Protein AF-H3DQZ7-F1 (afdb_monomer_lite)

Secondary structure (DSSP, 8-state):
--TT----SHHHHHHHHHHHHTTSSHHHHHHHHHHTT-SS----TTSTHHHHHHHHHHHHHHHHHHHHHHHHHHHHHHHHHHHHHHHHHHHHHHHHHHHHHHHHHHHHHTS------

Foldseek 3Di:
DDPDPDPPDPVSVVVLVVCCLVVHCVVVSLVVVLVVVPDDDDDDPDPCVVSVVVSVVCSVVSNVVVVVVVVVVVVVVVVVVVVVVVVVVVVVVVVVVVVVVVVVVVVVVVPCPDDDD

Sequence (117 aa):
LGPGDHFDNVGSGYLALLQVATFKGWMDIMYAAIDSRRVEDQPIYEDNLYMYIYFVIFIIFGSFFTLNLFIGIYLTKSGYLHDRRAEKILQRHEETGVKEATKTNSQASEQDPGIGF

Radius of gyration: 33.43 Å; chains: 1; bounding box: 73×20×103 Å

Organism: Tetraodon nigroviridis (NCBI:txid99883)

InterPro domains:
  IPR005821 Ion transport domain [PF00520] (5-75)
  IPR043203 Voltage-gated cation channel calcium and sodium [PTHR10037] (6-99)

Structure (mmCIF, N/CA/C/O backbone):
data_AF-H3DQZ7-F1
#
_entry.id   AF-H3DQZ7-F1
#
loop_
_atom_site.group_PDB
_atom_site.id
_atom_site.type_symbol
_atom_site.label_atom_id
_atom_site.label_alt_id
_atom_site.label_comp_id
_atom_site.label_asym_id
_atom_site.label_entity_id
_atom_site.label_seq_id
_atom_site.pdbx_PDB_ins_code
_atom_site.Cartn_x
_atom_site.Cartn_y
_atom_site.Cartn_z
_atom_site.occupancy
_atom_site.B_iso_or_equiv
_atom_site.auth_seq_id
_atom_site.auth_comp_id
_atom_site.auth_asym_id
_atom_site.auth_atom_id
_atom_site.pdbx_PDB_model_num
ATOM 1 N N . LEU A 1 1 ? 26.329 11.251 -2.945 1.00 48.41 1 LEU A N 1
ATOM 2 C CA . LEU A 1 1 ? 25.631 9.958 -2.772 1.00 48.41 1 LEU A CA 1
ATOM 3 C C . LEU 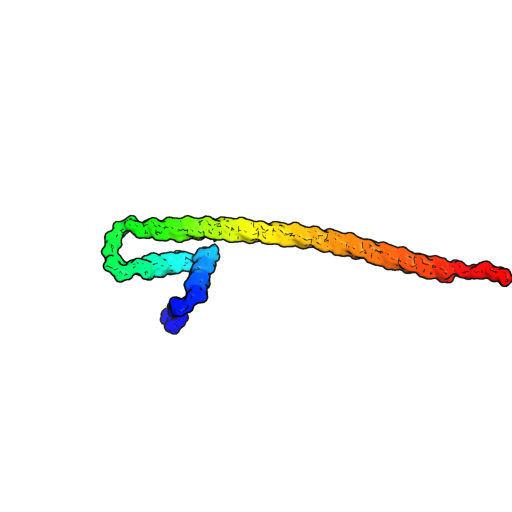A 1 1 ? 26.529 9.097 -1.896 1.00 48.41 1 LEU A C 1
ATOM 5 O O . LEU A 1 1 ? 27.673 8.883 -2.273 1.00 48.41 1 LEU A O 1
ATOM 9 N N . GLY A 1 2 ? 26.099 8.806 -0.664 1.00 44.59 2 GLY A N 1
ATOM 10 C CA . GLY A 1 2 ? 26.914 8.094 0.328 1.00 44.59 2 GLY A CA 1
ATOM 11 C C . GLY A 1 2 ? 26.978 6.587 0.037 1.00 44.59 2 GLY A C 1
ATOM 12 O O . GLY A 1 2 ? 26.044 6.060 -0.563 1.00 44.59 2 GLY A O 1
ATOM 13 N N . PRO A 1 3 ? 28.051 5.888 0.442 1.00 52.72 3 PRO A N 1
ATOM 14 C CA . PRO A 1 3 ? 28.330 4.505 0.053 1.00 52.72 3 PRO A CA 1
ATOM 15 C C . PRO A 1 3 ? 27.557 3.504 0.933 1.00 52.72 3 PRO A C 1
ATOM 17 O O . PRO A 1 3 ? 28.159 2.746 1.688 1.00 52.72 3 PRO A O 1
ATOM 20 N N . GLY A 1 4 ? 26.222 3.554 0.902 1.00 52.19 4 GLY A N 1
ATOM 21 C CA . GLY A 1 4 ? 25.364 2.740 1.779 1.00 52.19 4 GLY A CA 1
ATOM 22 C C . GLY A 1 4 ? 24.124 2.120 1.132 1.00 52.19 4 GLY A C 1
ATOM 23 O O . GLY A 1 4 ? 23.508 1.262 1.754 1.00 52.19 4 GLY A O 1
ATOM 24 N N . ASP A 1 5 ? 23.781 2.481 -0.105 1.00 53.00 5 ASP A N 1
ATOM 25 C CA . ASP A 1 5 ? 22.607 1.934 -0.799 1.00 53.00 5 ASP A CA 1
ATOM 26 C C . ASP A 1 5 ? 23.015 0.780 -1.720 1.00 53.00 5 ASP A C 1
ATOM 28 O O . ASP A 1 5 ? 22.877 0.834 -2.940 1.00 53.00 5 ASP A O 1
ATOM 32 N N . HIS A 1 6 ? 23.580 -0.267 -1.125 1.00 52.16 6 HIS A N 1
ATOM 33 C CA . HIS A 1 6 ? 23.840 -1.513 -1.832 1.00 52.16 6 HIS A CA 1
ATOM 34 C C . HIS A 1 6 ? 22.650 -2.462 -1.645 1.00 52.16 6 HIS A C 1
ATOM 36 O O . HIS A 1 6 ? 22.251 -2.803 -0.528 1.00 52.16 6 HIS A O 1
ATOM 42 N N . PHE A 1 7 ? 22.063 -2.885 -2.765 1.00 51.12 7 PHE A N 1
ATOM 43 C CA . PHE A 1 7 ? 20.975 -3.861 -2.856 1.00 51.12 7 PHE A CA 1
ATOM 44 C C . PHE A 1 7 ? 21.469 -5.301 -2.595 1.00 51.12 7 PHE A C 1
ATOM 46 O O . PHE A 1 7 ? 21.153 -6.219 -3.343 1.00 51.12 7 PHE A O 1
ATOM 53 N N . ASP A 1 8 ? 22.238 -5.519 -1.527 1.00 52.88 8 ASP A N 1
ATOM 54 C CA . ASP A 1 8 ? 22.909 -6.806 -1.279 1.00 52.88 8 ASP A CA 1
ATOM 55 C C . ASP A 1 8 ? 22.026 -7.821 -0.528 1.00 52.88 8 ASP A C 1
ATOM 57 O O . ASP A 1 8 ? 22.422 -8.965 -0.319 1.00 52.88 8 ASP A O 1
ATOM 61 N N . ASN A 1 9 ? 20.813 -7.432 -0.115 1.00 60.84 9 ASN A N 1
ATOM 62 C CA . ASN A 1 9 ? 19.936 -8.260 0.712 1.00 60.84 9 ASN A CA 1
ATOM 63 C C . ASN A 1 9 ? 18.493 -8.269 0.196 1.00 60.84 9 ASN A C 1
ATOM 65 O O . ASN A 1 9 ? 17.926 -7.226 -0.114 1.00 60.84 9 ASN A O 1
ATOM 69 N N . VAL A 1 10 ? 17.842 -9.438 0.216 1.00 59.44 10 VAL A N 1
ATOM 70 C CA . VAL A 1 10 ? 16.440 -9.625 -0.224 1.00 59.44 10 VAL A CA 1
ATOM 71 C C . VAL A 1 10 ? 15.480 -8.618 0.447 1.00 59.44 10 VAL A C 1
ATOM 73 O O . VAL A 1 10 ? 14.487 -8.196 -0.142 1.00 59.44 10 VAL A O 1
ATOM 76 N N . GLY A 1 11 ? 15.810 -8.171 1.664 1.00 63.75 11 GLY A N 1
ATOM 77 C CA . GLY A 1 11 ? 15.055 -7.163 2.412 1.00 63.75 11 GLY A CA 1
ATOM 78 C C . GLY A 1 11 ? 15.026 -5.761 1.788 1.00 63.75 11 GLY A C 1
ATOM 79 O O . GLY A 1 11 ? 13.993 -5.101 1.878 1.00 63.75 11 GLY A O 1
ATOM 80 N N . SER A 1 12 ? 16.093 -5.301 1.124 1.00 65.94 12 SER A N 1
ATOM 81 C CA . SER A 1 12 ? 16.094 -3.982 0.465 1.00 65.94 12 SER A CA 1
ATOM 82 C C . SER A 1 12 ? 15.262 -3.992 -0.820 1.00 65.94 12 SER A C 1
ATOM 84 O O . SER A 1 12 ? 14.556 -3.024 -1.102 1.00 65.94 12 SER A O 1
ATOM 86 N N . GLY A 1 13 ? 15.235 -5.127 -1.529 1.00 64.00 13 GLY A N 1
ATOM 87 C CA . GLY A 1 13 ? 14.333 -5.361 -2.660 1.00 64.00 13 GLY A CA 1
ATOM 88 C C . GLY A 1 13 ? 12.853 -5.311 -2.261 1.00 64.00 13 GLY A C 1
ATOM 89 O O . GLY A 1 13 ? 12.066 -4.622 -2.909 1.00 64.00 13 GLY A O 1
ATOM 90 N N . TYR A 1 14 ? 12.466 -5.952 -1.149 1.00 67.62 14 TYR A N 1
ATOM 91 C CA . TYR A 1 14 ? 11.094 -5.850 -0.624 1.00 67.62 14 TYR A CA 1
ATOM 92 C C . TYR A 1 14 ? 10.736 -4.430 -0.173 1.00 67.62 14 TYR A C 1
ATOM 94 O O . TYR A 1 14 ? 9.605 -3.994 -0.389 1.00 67.62 14 TYR A O 1
ATOM 102 N N . LEU A 1 15 ? 11.684 -3.691 0.413 1.00 71.12 15 LEU A N 1
ATOM 103 C CA . LEU A 1 15 ? 11.469 -2.295 0.795 1.00 71.12 15 LEU A CA 1
ATOM 104 C C . LEU A 1 15 ? 11.203 -1.406 -0.427 1.00 71.12 15 LEU A C 1
ATOM 106 O O . LEU A 1 15 ? 10.288 -0.586 -0.391 1.00 71.12 15 LEU A O 1
ATOM 110 N N . ALA A 1 16 ? 11.960 -1.592 -1.511 1.00 66.38 16 ALA A N 1
ATOM 111 C CA . ALA A 1 16 ? 11.749 -0.872 -2.765 1.00 66.38 16 ALA A CA 1
ATOM 112 C C . ALA A 1 16 ? 10.374 -1.199 -3.374 1.00 66.38 16 ALA A C 1
ATOM 114 O O . ALA A 1 16 ? 9.631 -0.292 -3.744 1.00 66.38 16 ALA A O 1
ATOM 115 N N . LEU A 1 17 ? 9.972 -2.474 -3.390 1.00 68.44 17 LEU A N 1
ATOM 116 C CA . LEU A 1 17 ? 8.642 -2.876 -3.866 1.00 68.44 17 LEU A CA 1
ATOM 117 C C . LEU A 1 17 ? 7.508 -2.294 -3.003 1.00 68.44 17 LEU A C 1
ATOM 119 O O . LEU A 1 17 ? 6.485 -1.863 -3.538 1.00 68.44 17 LEU A O 1
ATOM 123 N N . LEU A 1 18 ? 7.696 -2.218 -1.681 1.00 71.12 18 LEU A N 1
ATOM 124 C CA . LEU A 1 18 ? 6.741 -1.581 -0.770 1.00 71.12 18 LEU A CA 1
ATOM 125 C C . LEU A 1 18 ? 6.645 -0.061 -1.010 1.00 71.12 18 LEU A C 1
ATOM 127 O O . LEU A 1 18 ? 5.554 0.509 -0.969 1.00 71.12 18 LEU A O 1
ATOM 131 N N . GLN A 1 19 ? 7.764 0.609 -1.293 1.00 69.69 19 GLN A N 1
ATOM 132 C CA . GLN A 1 19 ? 7.784 2.037 -1.637 1.00 69.69 19 GLN A CA 1
ATOM 133 C C . GLN A 1 19 ? 7.062 2.323 -2.961 1.00 69.69 19 GLN A C 1
ATOM 135 O O . GLN A 1 19 ? 6.254 3.251 -3.036 1.00 69.69 19 GLN A O 1
ATOM 140 N N . VAL A 1 20 ? 7.251 1.466 -3.969 1.00 67.94 20 VAL A N 1
ATOM 141 C CA . VAL A 1 20 ? 6.491 1.526 -5.228 1.00 67.94 20 VAL A CA 1
ATOM 142 C C . VAL A 1 20 ? 4.988 1.373 -4.972 1.00 67.94 20 VAL A C 1
ATOM 144 O O . VAL A 1 20 ? 4.201 2.174 -5.471 1.00 67.94 20 VAL A O 1
ATOM 147 N N . ALA A 1 21 ? 4.583 0.414 -4.133 1.00 67.88 21 ALA A N 1
ATOM 148 C CA . ALA A 1 21 ? 3.175 0.187 -3.789 1.00 67.88 21 ALA A CA 1
ATOM 149 C C . ALA A 1 21 ? 2.523 1.355 -3.015 1.00 67.88 21 ALA A C 1
ATOM 151 O O . ALA A 1 21 ? 1.299 1.488 -3.011 1.00 67.88 21 ALA A O 1
ATOM 152 N N . THR A 1 22 ? 3.327 2.213 -2.375 1.00 70.50 22 THR A N 1
ATOM 153 C CA . THR A 1 22 ? 2.871 3.401 -1.627 1.00 70.50 22 THR A CA 1
ATOM 154 C C . THR A 1 22 ? 2.966 4.704 -2.430 1.00 70.50 22 THR A C 1
ATOM 156 O O . THR A 1 22 ? 2.766 5.780 -1.869 1.00 70.50 22 THR A O 1
ATOM 159 N N . PHE A 1 23 ? 3.239 4.627 -3.739 1.00 68.94 23 PHE A N 1
ATOM 160 C CA . PHE A 1 23 ? 3.394 5.772 -4.649 1.00 68.94 23 PHE A CA 1
ATOM 161 C C . PHE A 1 23 ? 4.509 6.761 -4.268 1.00 68.94 23 PHE A C 1
ATOM 163 O O . PHE A 1 23 ? 4.514 7.902 -4.737 1.00 68.94 23 PHE A O 1
ATOM 170 N N . LYS A 1 24 ? 5.492 6.356 -3.455 1.00 65.25 24 LYS A N 1
ATOM 171 C CA . LYS A 1 24 ? 6.605 7.225 -3.048 1.00 65.25 24 LYS A CA 1
ATOM 172 C C . LYS A 1 24 ? 7.890 6.799 -3.754 1.00 65.25 24 LYS A C 1
ATOM 174 O O . LYS A 1 24 ? 8.378 5.704 -3.516 1.00 65.25 24 LYS A O 1
ATOM 179 N N . GLY A 1 25 ? 8.438 7.659 -4.617 1.00 66.38 25 GLY A N 1
ATOM 180 C CA . GLY A 1 25 ? 9.675 7.351 -5.359 1.00 66.38 25 GLY A CA 1
ATOM 181 C C . GLY A 1 25 ? 9.520 6.231 -6.399 1.00 66.38 25 GLY A C 1
ATOM 182 O O . GLY A 1 25 ? 10.506 5.667 -6.859 1.00 66.38 25 GLY A O 1
ATOM 183 N N . TRP A 1 26 ? 8.281 5.899 -6.785 1.00 71.00 26 TRP A N 1
ATOM 184 C CA . TRP A 1 26 ? 7.985 4.825 -7.739 1.00 71.00 26 TRP A CA 1
ATOM 185 C C . TRP A 1 26 ? 8.556 5.093 -9.136 1.00 71.00 26 TRP A C 1
ATOM 187 O O . TRP A 1 26 ? 8.948 4.151 -9.815 1.00 71.00 26 TRP A O 1
ATOM 197 N N . MET A 1 27 ? 8.654 6.366 -9.534 1.00 74.00 27 MET A N 1
ATOM 198 C CA . MET A 1 27 ? 9.305 6.772 -10.781 1.00 74.00 27 MET A CA 1
ATOM 199 C C . MET A 1 27 ? 10.800 6.441 -10.762 1.00 74.00 27 MET A C 1
ATOM 201 O O . MET A 1 27 ? 11.288 5.834 -11.707 1.00 74.00 27 MET A O 1
ATOM 205 N N . ASP A 1 28 ? 11.509 6.767 -9.678 1.00 72.56 28 ASP A N 1
ATOM 206 C CA . ASP A 1 28 ? 12.955 6.530 -9.554 1.00 72.56 28 ASP A CA 1
ATOM 207 C C . ASP A 1 28 ? 13.276 5.031 -9.516 1.00 72.56 28 ASP A C 1
ATOM 209 O O . ASP A 1 28 ? 14.215 4.568 -10.162 1.00 72.56 28 ASP A O 1
ATOM 213 N N . ILE A 1 29 ? 12.445 4.249 -8.817 1.00 70.81 29 ILE A N 1
ATOM 214 C CA . ILE A 1 29 ? 12.572 2.788 -8.756 1.00 70.81 29 ILE A CA 1
ATOM 215 C C . ILE A 1 29 ? 12.233 2.153 -10.108 1.00 70.81 29 ILE A C 1
ATOM 217 O O . ILE A 1 29 ? 12.911 1.220 -10.525 1.00 70.81 29 ILE A O 1
ATOM 221 N N . MET A 1 30 ? 11.224 2.660 -10.819 1.00 72.69 30 MET A N 1
ATOM 222 C CA . MET A 1 30 ? 10.894 2.205 -12.169 1.00 72.69 30 MET A CA 1
ATOM 223 C C . MET A 1 30 ? 12.036 2.507 -13.144 1.00 72.69 30 MET A C 1
ATOM 225 O O . MET A 1 30 ? 12.437 1.619 -13.890 1.00 72.69 30 MET A O 1
ATOM 229 N N . TYR A 1 31 ? 12.611 3.712 -13.099 1.00 69.38 31 TYR A N 1
ATOM 230 C CA . TYR A 1 31 ? 13.773 4.061 -13.916 1.00 69.38 31 TYR A CA 1
ATOM 231 C C . TYR A 1 31 ? 14.976 3.160 -13.605 1.00 69.38 31 TYR A C 1
ATOM 233 O O . TYR A 1 31 ? 15.574 2.617 -14.531 1.00 69.38 31 TYR A O 1
ATOM 241 N N . ALA A 1 32 ? 15.277 2.910 -12.327 1.00 69.81 32 ALA A N 1
ATOM 242 C CA . ALA A 1 32 ? 16.358 2.010 -11.922 1.00 69.81 32 ALA A CA 1
ATOM 243 C C . ALA A 1 32 ? 16.098 0.535 -12.303 1.00 69.81 32 ALA A C 1
ATOM 245 O O . ALA A 1 32 ? 17.012 -0.181 -12.717 1.00 69.81 32 ALA A O 1
ATOM 246 N N . ALA A 1 33 ? 14.853 0.058 -12.200 1.00 66.81 33 ALA A N 1
ATOM 247 C CA . ALA A 1 33 ? 14.459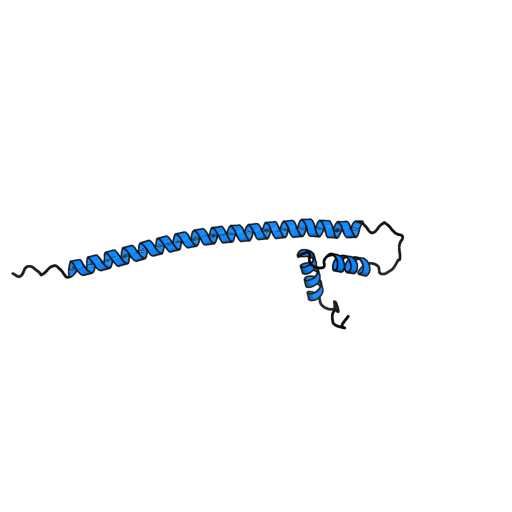 -1.302 -12.576 1.00 66.81 33 ALA A CA 1
ATOM 248 C C . ALA A 1 33 ? 14.504 -1.536 -14.098 1.00 66.81 33 ALA A C 1
ATOM 250 O O . ALA A 1 33 ? 14.830 -2.634 -14.546 1.00 66.81 33 ALA A O 1
ATOM 251 N N . ILE A 1 34 ? 14.191 -0.511 -14.895 1.00 64.81 34 ILE A N 1
ATOM 252 C CA . ILE A 1 34 ? 14.279 -0.563 -16.360 1.00 64.81 34 ILE A CA 1
ATOM 253 C C . ILE A 1 34 ? 15.743 -0.529 -16.813 1.00 64.81 34 ILE A C 1
ATOM 255 O O . ILE A 1 34 ? 16.121 -1.287 -17.707 1.00 64.81 34 ILE A O 1
ATOM 259 N N . ASP A 1 35 ? 16.570 0.312 -16.187 1.00 63.72 35 ASP A N 1
ATOM 260 C CA . ASP A 1 35 ? 17.989 0.447 -16.531 1.00 63.72 35 ASP A CA 1
ATOM 261 C C . ASP A 1 35 ? 18.794 -0.808 -16.139 1.00 63.72 35 ASP A C 1
ATOM 263 O O . ASP A 1 35 ? 19.575 -1.334 -16.929 1.00 63.72 35 ASP A O 1
ATOM 267 N N . SER A 1 36 ? 18.501 -1.400 -14.974 1.00 55.97 36 SER A N 1
ATOM 268 C CA . SER A 1 36 ? 19.161 -2.627 -14.486 1.00 55.97 36 SER A CA 1
ATOM 269 C C . SER A 1 36 ? 18.869 -3.896 -15.299 1.00 55.97 36 SER A C 1
ATOM 271 O O . SER A 1 36 ? 19.596 -4.882 -15.179 1.00 55.97 36 SER A O 1
ATOM 273 N N . ARG A 1 37 ? 17.833 -3.908 -16.147 1.00 55.75 37 ARG A N 1
ATOM 274 C CA . ARG A 1 37 ? 17.496 -5.057 -17.009 1.00 55.75 37 ARG A CA 1
ATOM 275 C C . ARG A 1 37 ? 18.235 -5.053 -18.354 1.00 55.75 37 ARG A C 1
ATOM 277 O O . ARG A 1 37 ? 18.114 -6.030 -19.091 1.00 55.75 37 ARG A O 1
ATOM 284 N N . ARG A 1 38 ? 19.001 -4.006 -18.691 1.00 51.72 38 ARG A N 1
ATOM 285 C CA . ARG A 1 38 ? 19.716 -3.875 -19.976 1.00 51.72 38 ARG A CA 1
ATOM 286 C C . ARG A 1 38 ? 21.175 -4.319 -19.843 1.00 51.72 38 ARG A C 1
ATOM 288 O O . ARG A 1 38 ? 22.065 -3.485 -19.745 1.00 51.72 38 ARG A O 1
ATOM 295 N N . VAL A 1 39 ? 21.424 -5.630 -19.829 1.00 49.66 39 VAL A N 1
ATOM 296 C CA . VAL A 1 39 ? 22.801 -6.150 -19.705 1.00 49.66 39 VAL A CA 1
ATOM 297 C C . VAL A 1 39 ? 23.566 -6.216 -21.030 1.00 49.66 39 VAL A C 1
ATOM 299 O O . VAL A 1 39 ? 24.778 -6.077 -20.966 1.00 49.66 39 VAL A O 1
ATOM 302 N N . GLU A 1 40 ? 22.955 -6.327 -22.218 1.00 52.34 40 GLU A N 1
ATOM 303 C CA . GLU A 1 40 ? 23.787 -6.616 -23.412 1.00 52.34 40 GLU A CA 1
ATOM 304 C C . GLU A 1 40 ? 23.446 -5.967 -24.754 1.00 52.34 40 GLU A C 1
ATOM 306 O O . GLU A 1 40 ? 24.143 -6.244 -25.716 1.00 52.34 40 GLU A O 1
ATOM 311 N N . ASP A 1 41 ? 22.510 -5.029 -24.857 1.00 46.69 41 ASP A N 1
ATOM 312 C CA . ASP A 1 41 ? 22.420 -4.239 -26.088 1.00 46.69 41 ASP A CA 1
ATOM 313 C C . ASP A 1 41 ? 21.875 -2.849 -25.803 1.00 46.69 41 ASP A C 1
ATOM 315 O O . ASP A 1 41 ? 21.083 -2.621 -24.884 1.00 46.69 41 ASP A O 1
ATOM 319 N N . GLN A 1 42 ? 22.313 -1.893 -26.607 1.00 51.19 42 GLN A N 1
ATOM 320 C CA . GLN A 1 42 ? 21.737 -0.565 -26.691 1.00 51.19 42 GLN A CA 1
ATOM 321 C C . GLN A 1 42 ? 20.751 -0.585 -27.875 1.00 51.19 42 GLN A C 1
ATOM 323 O O . GLN A 1 42 ? 21.190 -0.290 -28.983 1.00 51.19 42 GLN A O 1
ATOM 328 N N . PRO A 1 43 ? 19.440 -0.920 -27.740 1.00 51.38 43 PRO A N 1
ATOM 329 C CA . PRO A 1 43 ? 18.549 -0.858 -28.883 1.00 51.38 43 PRO A CA 1
ATOM 330 C C . PRO A 1 43 ? 17.863 0.507 -28.909 1.00 51.38 43 PRO A C 1
ATOM 332 O O . PRO A 1 43 ? 17.399 1.029 -27.889 1.00 51.38 43 PRO A O 1
ATOM 335 N N . ILE A 1 44 ? 17.912 1.079 -30.106 1.00 51.25 44 ILE A N 1
ATOM 336 C CA . ILE A 1 44 ? 16.879 1.820 -30.833 1.00 51.25 44 ILE A CA 1
ATOM 337 C C . ILE A 1 44 ? 15.680 2.252 -29.973 1.00 51.25 44 ILE A C 1
ATOM 339 O O . ILE A 1 44 ? 14.957 1.442 -29.394 1.00 51.25 44 ILE A O 1
ATOM 343 N N . TYR A 1 45 ? 15.493 3.571 -29.935 1.00 44.47 45 TYR A N 1
ATOM 344 C CA . TYR A 1 45 ? 14.333 4.270 -29.391 1.00 44.47 45 TYR A CA 1
ATOM 345 C C . TYR A 1 45 ? 13.026 3.553 -29.804 1.00 44.47 45 TYR A C 1
ATOM 347 O O . TYR A 1 45 ? 12.851 3.249 -30.980 1.00 44.47 45 TYR A O 1
ATOM 355 N N . GLU A 1 46 ? 12.126 3.342 -28.832 1.00 46.72 46 GLU A N 1
ATOM 356 C CA . GLU A 1 46 ? 10.671 3.086 -28.981 1.00 46.72 46 GLU A CA 1
ATOM 357 C C . GLU A 1 46 ? 10.059 1.699 -28.662 1.00 46.72 46 GLU A C 1
ATOM 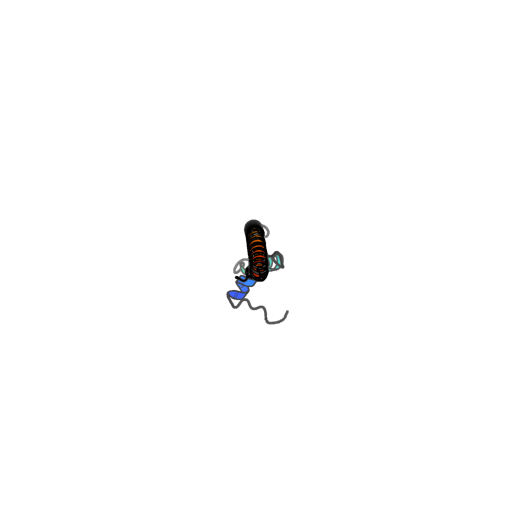359 O O . GLU A 1 46 ? 8.844 1.642 -28.505 1.00 46.72 46 GLU A O 1
ATOM 364 N N . ASP A 1 47 ? 10.806 0.620 -28.389 1.00 50.50 47 ASP A N 1
ATOM 365 C CA . ASP A 1 47 ? 10.173 -0.687 -28.036 1.00 50.50 47 ASP A CA 1
ATOM 366 C C . ASP A 1 47 ? 9.953 -0.912 -26.515 1.00 50.50 47 ASP A C 1
ATOM 368 O O . ASP A 1 47 ? 9.313 -1.860 -26.065 1.00 50.50 47 ASP A O 1
ATOM 372 N N . ASN A 1 48 ? 10.460 -0.007 -25.669 1.00 56.19 48 ASN A N 1
ATOM 373 C CA . ASN A 1 48 ? 10.514 -0.194 -24.209 1.00 56.19 48 ASN A CA 1
ATOM 374 C C . ASN A 1 48 ? 9.293 0.378 -23.444 1.00 56.19 48 ASN A C 1
ATOM 376 O O . ASN A 1 48 ? 9.278 0.398 -22.212 1.00 56.19 48 ASN A O 1
ATOM 380 N N . LEU A 1 49 ? 8.251 0.848 -24.151 1.00 61.59 49 LEU A N 1
ATOM 381 C CA . LEU A 1 49 ? 7.026 1.389 -23.534 1.00 61.59 49 LEU A CA 1
ATOM 382 C C . LEU A 1 49 ? 6.232 0.301 -22.782 1.00 61.59 49 LEU A C 1
ATOM 384 O O . LEU A 1 49 ? 5.589 0.579 -21.768 1.00 61.59 49 LEU A O 1
ATOM 388 N N . TYR A 1 50 ? 6.330 -0.956 -23.226 1.00 67.12 50 TYR A N 1
ATOM 389 C CA . TYR A 1 50 ? 5.663 -2.097 -22.595 1.00 67.12 50 TYR A CA 1
ATOM 390 C C . TYR A 1 50 ? 6.102 -2.329 -21.137 1.00 67.12 50 TYR A C 1
ATOM 392 O O . TYR A 1 50 ? 5.275 -2.729 -20.316 1.00 67.12 50 TYR A O 1
ATOM 400 N N . MET A 1 51 ? 7.356 -2.017 -20.772 1.00 68.75 51 MET A N 1
ATOM 401 C CA . MET A 1 51 ? 7.811 -2.111 -19.376 1.00 68.75 51 MET A CA 1
ATOM 402 C C . MET A 1 51 ? 7.136 -1.070 -18.474 1.00 68.75 51 MET A C 1
ATOM 404 O O . MET A 1 51 ? 6.732 -1.404 -17.360 1.00 68.75 51 MET A O 1
ATOM 408 N N . TYR A 1 52 ? 6.942 0.162 -18.958 1.00 71.00 52 TYR A N 1
ATOM 409 C CA . TYR A 1 52 ? 6.208 1.196 -18.217 1.00 71.00 52 TYR A CA 1
ATOM 410 C C . TYR A 1 52 ? 4.751 0.786 -17.997 1.00 71.00 52 TYR A C 1
ATOM 412 O O . TYR A 1 52 ? 4.229 0.895 -16.888 1.00 71.00 52 TYR A O 1
ATOM 420 N N . ILE A 1 53 ? 4.108 0.254 -19.038 1.00 77.06 53 ILE A N 1
ATOM 421 C CA . ILE A 1 53 ? 2.715 -0.196 -18.974 1.00 77.06 53 ILE A CA 1
ATOM 422 C C . ILE A 1 53 ? 2.553 -1.343 -17.963 1.00 77.06 53 ILE A C 1
ATOM 424 O O . ILE A 1 53 ? 1.587 -1.334 -17.200 1.00 77.06 53 ILE A O 1
ATOM 428 N N . TYR A 1 54 ? 3.508 -2.277 -17.876 1.00 79.06 54 TYR A N 1
ATOM 429 C CA . TYR A 1 54 ? 3.492 -3.344 -16.865 1.00 79.06 54 TYR A CA 1
ATOM 430 C C . TYR A 1 54 ? 3.491 -2.791 -15.431 1.00 79.06 54 TYR A C 1
ATOM 432 O O . TYR A 1 54 ? 2.636 -3.172 -14.629 1.00 79.06 54 TYR A O 1
ATOM 440 N N . PHE A 1 55 ? 4.397 -1.861 -15.109 1.00 73.94 55 PHE A N 1
ATOM 441 C CA . PHE A 1 55 ? 4.462 -1.258 -13.773 1.00 73.94 55 PHE A CA 1
ATOM 442 C C . PHE A 1 55 ? 3.221 -0.422 -13.451 1.00 73.94 55 PHE A C 1
ATOM 444 O O . PHE A 1 55 ? 2.695 -0.519 -12.345 1.00 73.94 55 PHE A O 1
ATOM 451 N N . VAL A 1 56 ? 2.705 0.347 -14.411 1.00 80.19 56 VAL A N 1
ATOM 452 C CA . VAL A 1 56 ? 1.491 1.158 -14.224 1.00 80.19 56 VAL A CA 1
ATOM 453 C C . VAL A 1 56 ? 0.276 0.273 -13.953 1.00 80.19 56 VAL A C 1
ATOM 455 O O . VAL A 1 56 ? -0.463 0.518 -13.002 1.00 80.19 56 VAL A O 1
ATOM 458 N N . ILE A 1 57 ? 0.088 -0.790 -14.735 1.00 83.19 57 ILE A N 1
ATOM 459 C CA . ILE A 1 57 ? -1.006 -1.744 -14.541 1.00 83.19 57 ILE A CA 1
ATOM 460 C C . ILE A 1 57 ? -0.870 -2.455 -13.188 1.00 83.19 57 ILE A C 1
ATOM 462 O O . ILE A 1 57 ? -1.849 -2.556 -12.447 1.00 83.19 57 ILE A O 1
ATOM 466 N N . PHE A 1 58 ? 0.338 -2.895 -12.829 1.00 81.00 58 PHE A N 1
ATOM 467 C CA . PHE A 1 58 ? 0.614 -3.533 -11.542 1.00 81.00 58 PHE A CA 1
ATOM 468 C C . PHE A 1 58 ? 0.311 -2.607 -10.357 1.00 81.00 58 PHE A C 1
ATOM 470 O O . PHE A 1 58 ? -0.312 -3.038 -9.389 1.00 81.00 58 PHE A O 1
ATOM 477 N N . ILE A 1 59 ? 0.692 -1.330 -10.445 1.00 82.69 59 ILE A N 1
ATOM 478 C CA . ILE A 1 59 ? 0.400 -0.327 -9.418 1.00 82.69 59 ILE A CA 1
ATOM 479 C C . ILE A 1 59 ? -1.107 -0.078 -9.326 1.00 82.69 59 ILE A C 1
ATOM 481 O O . ILE A 1 59 ? -1.652 -0.089 -8.230 1.00 82.69 59 ILE A O 1
ATOM 485 N N . ILE A 1 60 ? -1.813 0.079 -10.449 1.00 85.06 60 ILE A N 1
ATOM 486 C CA . ILE A 1 60 ? -3.268 0.277 -10.445 1.00 85.06 60 ILE A CA 1
ATOM 487 C C . ILE A 1 60 ? -3.954 -0.913 -9.762 1.00 85.06 60 ILE A C 1
ATOM 489 O O . ILE A 1 60 ? -4.644 -0.728 -8.761 1.00 85.06 60 ILE A O 1
ATOM 493 N N . PHE A 1 61 ? -3.730 -2.141 -10.233 1.00 86.19 61 PHE A N 1
ATOM 494 C CA . PHE A 1 61 ? -4.375 -3.322 -9.651 1.00 86.19 61 PHE A CA 1
ATOM 495 C C . PHE A 1 61 ? -3.934 -3.592 -8.206 1.00 86.19 61 PHE A C 1
ATOM 497 O O . PHE A 1 61 ? -4.774 -3.913 -7.365 1.00 86.19 61 PHE A O 1
ATOM 504 N N . GLY A 1 62 ? -2.650 -3.417 -7.891 1.00 84.31 62 GLY A N 1
ATOM 505 C CA . GLY A 1 62 ? -2.104 -3.607 -6.548 1.00 84.31 62 GLY A CA 1
ATOM 506 C C . GLY A 1 62 ? -2.637 -2.586 -5.543 1.00 84.31 62 GLY A C 1
ATOM 507 O O . GLY A 1 62 ? -3.027 -2.953 -4.431 1.00 84.31 62 GLY A O 1
ATOM 508 N N . SER A 1 63 ? -2.729 -1.315 -5.931 1.00 82.56 63 SER A N 1
ATOM 509 C CA . SER A 1 63 ? -3.274 -0.257 -5.081 1.00 82.56 63 SER A CA 1
ATOM 510 C C . SER A 1 63 ? -4.786 -0.364 -4.939 1.00 82.56 63 SER A C 1
ATOM 512 O O . SER A 1 63 ? -5.281 -0.205 -3.827 1.00 82.56 63 SER A O 1
ATOM 514 N N . PHE A 1 64 ? -5.529 -0.709 -5.996 1.00 85.69 64 PHE A N 1
ATOM 515 C CA . PHE A 1 64 ? -6.964 -0.988 -5.876 1.00 85.69 64 PHE A CA 1
ATOM 516 C C . PHE A 1 64 ? -7.230 -2.175 -4.949 1.00 85.69 64 PHE A C 1
ATOM 518 O O . PHE A 1 64 ? -8.086 -2.084 -4.073 1.00 85.69 64 PHE A O 1
ATOM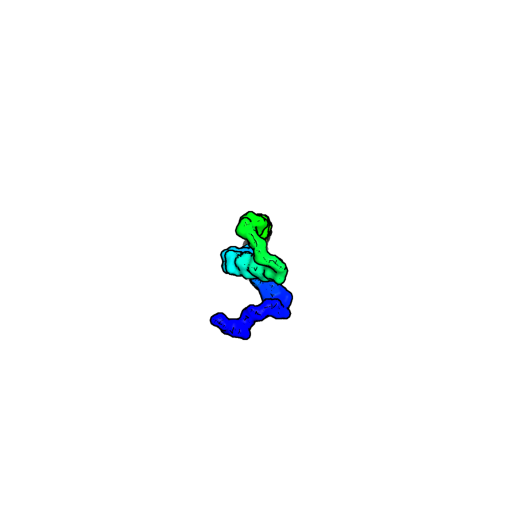 525 N N . PHE A 1 65 ? -6.470 -3.263 -5.079 1.00 86.88 65 PHE A N 1
ATOM 526 C CA . PHE A 1 65 ? -6.566 -4.404 -4.170 1.00 86.88 65 PHE A CA 1
ATOM 527 C C . PHE A 1 65 ? -6.262 -4.005 -2.718 1.00 86.88 65 PHE A C 1
ATOM 529 O O . PHE A 1 65 ? -7.035 -4.321 -1.815 1.00 86.88 65 PHE A O 1
ATOM 536 N N . THR A 1 66 ? -5.182 -3.252 -2.497 1.00 85.06 66 THR A N 1
ATOM 537 C CA . THR A 1 66 ? -4.766 -2.804 -1.159 1.00 85.06 66 THR A CA 1
ATOM 538 C C . THR A 1 66 ? -5.777 -1.839 -0.536 1.00 85.06 66 THR A C 1
ATOM 540 O O . THR A 1 66 ? -6.101 -1.973 0.642 1.00 85.06 66 THR A O 1
ATOM 543 N N . LEU A 1 67 ? -6.333 -0.904 -1.313 1.00 86.44 67 LEU A N 1
ATOM 544 C CA . LEU A 1 67 ? -7.385 0.012 -0.864 1.0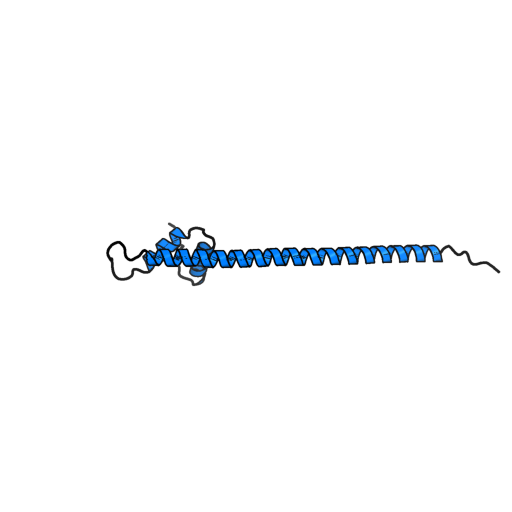0 86.44 67 LEU A CA 1
ATOM 545 C C . LEU A 1 67 ? -8.675 -0.738 -0.532 1.00 86.44 67 LEU A C 1
ATOM 547 O O . LEU A 1 67 ? -9.258 -0.506 0.525 1.00 86.44 67 LEU A O 1
ATOM 551 N N . ASN A 1 68 ? -9.093 -1.675 -1.385 1.00 87.25 68 ASN A N 1
ATOM 552 C CA . ASN A 1 68 ? -10.285 -2.487 -1.151 1.00 87.25 68 ASN A CA 1
ATOM 553 C C . ASN A 1 68 ? -10.134 -3.360 0.107 1.00 87.25 68 ASN A C 1
ATOM 555 O O . ASN A 1 68 ? -11.064 -3.446 0.911 1.00 87.25 68 ASN A O 1
ATOM 559 N N . LEU A 1 69 ? -8.949 -3.939 0.335 1.00 88.44 69 LEU A N 1
ATOM 560 C CA . LEU A 1 69 ? -8.628 -4.665 1.566 1.00 88.44 69 LEU A CA 1
ATOM 561 C C . LEU A 1 69 ? -8.653 -3.739 2.790 1.00 88.44 69 LEU A C 1
ATOM 563 O O . LEU A 1 69 ? -9.219 -4.089 3.826 1.00 88.44 69 LEU A O 1
ATOM 567 N N . PHE A 1 70 ? -8.066 -2.547 2.675 1.00 91.56 70 PHE A N 1
ATOM 568 C CA . PHE A 1 70 ? -7.997 -1.589 3.773 1.00 91.56 70 PHE A CA 1
ATOM 569 C C . PHE A 1 70 ? -9.384 -1.081 4.182 1.00 91.56 70 PHE A C 1
ATOM 571 O O . PHE A 1 70 ? -9.705 -1.061 5.370 1.00 91.56 70 PHE A O 1
ATOM 578 N N . ILE A 1 71 ? -10.236 -0.745 3.209 1.00 92.00 71 ILE A N 1
ATOM 579 C CA . ILE A 1 71 ? -11.633 -0.363 3.447 1.00 92.00 71 ILE A CA 1
ATOM 580 C C . ILE A 1 71 ? -12.387 -1.520 4.115 1.00 92.00 71 ILE A C 1
ATOM 582 O O . ILE A 1 71 ? -13.092 -1.297 5.099 1.00 92.00 71 ILE A O 1
ATOM 586 N N . GLY A 1 72 ? -12.187 -2.759 3.652 1.00 94.00 72 GLY A N 1
ATOM 587 C CA . GLY A 1 72 ? -12.774 -3.952 4.267 1.00 94.00 72 GLY A CA 1
ATOM 588 C C . GLY A 1 72 ? -12.389 -4.119 5.742 1.00 94.00 72 GLY A C 1
ATOM 589 O O . GLY A 1 72 ? -13.259 -4.329 6.590 1.00 94.00 72 GLY A O 1
ATOM 590 N N . ILE A 1 73 ? -11.107 -3.958 6.080 1.00 93.25 73 ILE A N 1
ATOM 591 C CA . ILE A 1 73 ? -10.615 -4.028 7.466 1.00 93.25 73 ILE A CA 1
ATOM 592 C C . ILE A 1 73 ? -11.180 -2.881 8.308 1.00 93.25 73 ILE A C 1
ATOM 594 O O . ILE A 1 73 ? -11.639 -3.110 9.428 1.00 93.25 73 ILE A O 1
ATOM 598 N N . TYR A 1 74 ? -11.166 -1.655 7.784 1.00 93.31 74 TYR A N 1
ATOM 599 C CA . TYR A 1 74 ? -11.678 -0.480 8.484 1.00 93.31 74 TYR A CA 1
ATOM 600 C C . TYR A 1 74 ? -13.168 -0.625 8.816 1.00 93.31 74 TYR A C 1
ATOM 602 O O . TYR A 1 74 ? -13.565 -0.446 9.970 1.00 93.31 74 TYR A O 1
ATOM 610 N N . LEU A 1 75 ? -13.982 -1.014 7.831 1.00 93.81 75 LEU A N 1
ATOM 611 C CA . LEU A 1 75 ? -15.419 -1.228 8.006 1.00 93.81 75 LEU A CA 1
ATOM 612 C C . LEU A 1 75 ? -15.698 -2.369 8.988 1.00 93.81 75 LEU A C 1
ATOM 614 O O . LEU A 1 75 ? -16.500 -2.201 9.906 1.00 93.81 75 LEU A O 1
ATOM 618 N N . THR A 1 76 ? -14.978 -3.487 8.867 1.00 93.00 76 THR A N 1
ATOM 619 C CA . THR A 1 76 ? -15.105 -4.627 9.791 1.00 93.00 76 THR A CA 1
ATOM 620 C C . THR A 1 76 ? -14.741 -4.227 11.220 1.00 93.00 76 THR A C 1
ATOM 622 O O . THR A 1 76 ? -15.446 -4.565 12.170 1.00 93.00 76 THR A O 1
ATOM 625 N N . LYS A 1 77 ? -13.662 -3.459 11.399 1.00 90.25 77 LYS A N 1
ATOM 626 C CA . LYS A 1 77 ? -13.230 -2.978 12.714 1.00 90.25 77 LYS A CA 1
ATOM 627 C C . LYS A 1 77 ? -14.233 -2.003 13.326 1.00 90.25 77 LYS A C 1
ATOM 629 O O . LYS A 1 77 ? -14.464 -2.066 14.534 1.00 90.25 77 LYS A O 1
ATOM 634 N N . SER A 1 78 ? -14.791 -1.112 12.508 1.00 91.38 78 SER A N 1
ATOM 635 C CA . SER A 1 78 ? -15.807 -0.144 12.919 1.00 91.38 78 SER A CA 1
ATOM 636 C C . SER A 1 78 ? -17.078 -0.850 13.400 1.00 91.38 78 SER A C 1
ATOM 638 O O . SER A 1 78 ? -17.522 -0.592 14.518 1.00 91.38 78 SER A O 1
ATOM 640 N N . GLY A 1 79 ? -17.588 -1.813 12.620 1.00 93.88 79 GLY A N 1
ATOM 641 C CA . GLY A 1 79 ? -18.750 -2.630 12.986 1.00 93.88 79 GLY A CA 1
ATOM 642 C C . GLY A 1 79 ? -18.519 -3.435 14.265 1.00 93.88 79 GLY A C 1
ATOM 643 O O . GLY A 1 79 ? -19.228 -3.247 15.248 1.00 93.88 79 GLY A O 1
ATOM 644 N N . TYR A 1 80 ? -17.437 -4.219 14.319 1.00 91.50 80 TYR A N 1
ATOM 645 C CA . TYR A 1 80 ? -17.090 -5.017 15.502 1.00 91.50 80 TYR A CA 1
ATOM 646 C C . TYR A 1 80 ? -16.985 -4.180 16.787 1.00 91.50 80 TYR A C 1
ATOM 648 O O . TYR A 1 80 ? -17.382 -4.614 17.870 1.00 91.50 80 TYR A O 1
ATOM 656 N N . LEU A 1 81 ? -16.413 -2.974 16.698 1.00 90.94 81 LEU A N 1
ATOM 657 C CA . LEU A 1 81 ? -16.291 -2.094 17.857 1.00 90.94 81 LEU A CA 1
ATOM 658 C C . LEU A 1 81 ? -17.643 -1.520 18.282 1.00 90.94 81 LEU A C 1
ATOM 660 O O . LEU A 1 81 ? -17.863 -1.357 19.484 1.00 90.94 81 LEU A O 1
ATOM 664 N N . HIS A 1 82 ? -18.510 -1.190 17.325 1.00 92.44 82 HIS A N 1
ATOM 665 C CA . HIS A 1 82 ? -19.862 -0.728 17.610 1.00 92.44 82 HIS A CA 1
ATOM 666 C C . HIS A 1 82 ? -20.623 -1.800 18.397 1.00 92.44 82 HIS A C 1
ATOM 668 O O . HIS A 1 82 ? -21.121 -1.511 19.487 1.00 92.44 82 HIS A O 1
ATOM 674 N N . ASP A 1 83 ? -20.594 -3.043 17.921 1.00 94.31 83 ASP A N 1
ATOM 675 C CA . ASP A 1 83 ? -21.296 -4.162 18.553 1.00 94.31 83 ASP A CA 1
ATOM 676 C C . ASP A 1 83 ? -20.753 -4.431 19.965 1.00 94.31 83 ASP A C 1
ATOM 678 O O . ASP A 1 83 ? -21.507 -4.453 20.941 1.00 94.31 83 ASP A O 1
ATOM 682 N N . ARG A 1 84 ? -19.419 -4.473 20.137 1.00 93.06 84 ARG A N 1
ATOM 683 C CA . ARG A 1 84 ? -18.811 -4.619 21.476 1.00 93.06 84 ARG A CA 1
ATOM 684 C C . ARG A 1 84 ? -19.106 -3.461 22.420 1.00 93.06 84 ARG A C 1
ATOM 686 O O . ARG A 1 84 ? -19.026 -3.639 23.637 1.00 93.06 84 ARG A O 1
ATOM 693 N N . ARG A 1 85 ? -19.337 -2.250 21.911 1.00 92.69 85 ARG A N 1
ATOM 694 C CA . ARG A 1 85 ? -19.726 -1.111 22.754 1.00 92.69 85 ARG A CA 1
ATOM 695 C C . ARG A 1 85 ? -21.165 -1.264 23.226 1.00 92.69 85 ARG A C 1
ATOM 697 O O . ARG A 1 85 ? -21.404 -1.021 24.405 1.00 92.69 85 ARG A O 1
ATOM 704 N N . ALA A 1 86 ? -22.071 -1.701 22.354 1.00 93.50 86 ALA A N 1
ATOM 705 C CA . ALA A 1 86 ? -23.462 -1.956 22.711 1.00 93.50 86 ALA A CA 1
ATOM 706 C C . ALA A 1 86 ? -23.569 -3.016 23.821 1.00 93.50 86 ALA A C 1
ATOM 708 O O . ALA A 1 86 ? -24.167 -2.750 24.862 1.00 93.50 86 ALA A O 1
ATOM 709 N N . GLU A 1 87 ? -22.886 -4.155 23.673 1.00 94.69 87 GLU A N 1
ATOM 710 C CA . GLU A 1 87 ? -22.877 -5.219 24.690 1.00 94.69 87 GLU A CA 1
ATOM 711 C C . GLU A 1 87 ? -22.347 -4.737 26.048 1.00 94.69 87 GLU A C 1
ATOM 713 O O . GLU A 1 87 ? -22.939 -5.013 27.090 1.00 94.69 87 GLU A O 1
ATOM 718 N N . LYS A 1 88 ? -21.258 -3.956 26.056 1.00 92.00 88 LYS A N 1
ATOM 719 C CA . LYS A 1 88 ? -20.692 -3.402 27.297 1.00 92.00 88 LYS A CA 1
ATOM 720 C C . LYS A 1 88 ? -21.623 -2.405 27.988 1.00 92.00 88 LYS A C 1
ATOM 722 O O . LYS A 1 88 ? -21.583 -2.296 29.212 1.00 92.00 88 LYS A O 1
ATOM 727 N N . ILE A 1 89 ? -22.414 -1.647 27.227 1.00 93.12 89 ILE A N 1
ATOM 728 C CA . ILE A 1 89 ? -23.403 -0.715 27.784 1.00 93.12 89 ILE A CA 1
ATOM 729 C C . ILE A 1 89 ? -24.545 -1.504 28.433 1.00 93.12 89 ILE A C 1
ATOM 731 O O . ILE A 1 89 ? -24.919 -1.188 29.558 1.00 93.12 89 ILE A O 1
ATOM 735 N N . LEU A 1 90 ? -25.037 -2.562 27.780 1.00 92.44 90 LEU A N 1
ATOM 736 C CA . LEU A 1 90 ? -26.092 -3.423 28.326 1.00 92.44 90 LEU A CA 1
ATOM 737 C C . LEU A 1 90 ? -25.654 -4.127 29.615 1.00 92.44 90 LEU A C 1
ATOM 739 O O . LEU A 1 90 ? -26.355 -4.036 30.619 1.00 92.44 90 LEU A O 1
ATOM 743 N N . GLN A 1 91 ? -24.458 -4.723 29.626 1.00 92.62 91 GLN A N 1
ATOM 744 C CA . GLN A 1 91 ? -23.892 -5.347 30.830 1.00 92.62 91 GLN A CA 1
ATOM 745 C C . GLN A 1 91 ? -23.747 -4.341 31.973 1.00 92.62 91 GLN A C 1
ATOM 747 O O . GLN A 1 91 ? -24.076 -4.638 33.117 1.00 92.62 91 GLN A O 1
ATOM 752 N N . ARG A 1 92 ? -23.306 -3.113 31.670 1.00 91.94 92 ARG A N 1
ATOM 753 C CA . ARG A 1 92 ? -23.224 -2.049 32.674 1.00 91.94 92 ARG A CA 1
ATOM 754 C C . ARG A 1 92 ? -24.600 -1.694 33.235 1.00 91.94 92 ARG A C 1
ATOM 756 O O . ARG A 1 92 ? -24.691 -1.500 34.442 1.00 91.94 92 ARG A O 1
ATOM 763 N N . HIS A 1 93 ? -25.633 -1.607 32.394 1.00 90.94 93 HIS A N 1
ATOM 764 C CA . HIS A 1 93 ? -27.001 -1.328 32.838 1.00 90.94 93 HIS A CA 1
ATOM 765 C C . HIS A 1 93 ? -27.572 -2.456 33.714 1.00 90.94 93 HIS A C 1
ATOM 767 O O . HIS A 1 93 ? -28.179 -2.161 34.746 1.00 90.94 93 HIS A O 1
ATOM 773 N N . GLU A 1 94 ? -27.327 -3.724 33.366 1.00 91.81 94 GLU A N 1
ATOM 774 C CA . GLU A 1 94 ? -27.674 -4.872 34.217 1.00 91.81 94 GLU A CA 1
ATOM 775 C C . GLU A 1 94 ? -26.937 -4.825 35.559 1.00 91.81 94 GLU A C 1
ATOM 777 O O . GLU A 1 94 ? -27.565 -4.911 36.614 1.00 91.81 94 GLU A O 1
ATOM 782 N N . GLU A 1 95 ? -25.619 -4.611 35.553 1.00 87.12 95 GLU A N 1
ATOM 783 C CA . GLU A 1 95 ? -24.829 -4.521 36.783 1.00 87.12 95 GLU A CA 1
ATOM 784 C C . GLU A 1 95 ? -25.281 -3.369 37.689 1.00 87.12 95 GLU A C 1
ATOM 786 O O . GLU A 1 95 ? -25.293 -3.520 38.913 1.00 87.12 95 GLU A O 1
ATOM 791 N N . THR A 1 96 ? -25.640 -2.211 37.125 1.00 85.38 96 THR A N 1
ATOM 792 C CA . THR A 1 96 ? -26.175 -1.091 37.912 1.00 85.38 96 THR A CA 1
ATOM 793 C C . THR A 1 96 ? -27.543 -1.420 38.499 1.00 85.38 96 THR A C 1
ATOM 795 O O . THR A 1 96 ? -27.741 -1.195 39.691 1.00 85.38 96 THR A O 1
ATOM 798 N N . GLY A 1 97 ? -28.439 -2.039 37.723 1.00 85.75 97 GLY A N 1
ATOM 799 C CA . GLY A 1 97 ? -29.766 -2.430 38.203 1.00 85.75 97 GLY A CA 1
ATOM 800 C C . GLY A 1 97 ? -29.709 -3.478 39.319 1.00 85.75 97 GLY A C 1
ATOM 801 O O . GLY A 1 97 ? -30.402 -3.355 40.326 1.00 85.75 97 GLY A O 1
ATOM 802 N N . VAL A 1 98 ? -28.819 -4.471 39.207 1.00 84.94 98 VAL A N 1
ATOM 803 C CA . VAL A 1 98 ? -28.614 -5.495 40.249 1.00 84.94 98 VAL A CA 1
ATOM 804 C C . VAL A 1 98 ? -28.044 -4.885 41.534 1.00 84.94 98 VAL A C 1
ATOM 806 O O . VAL A 1 98 ? -28.464 -5.252 42.636 1.00 84.94 98 VAL A O 1
ATOM 809 N N . LYS A 1 99 ? -27.115 -3.926 41.422 1.00 84.00 99 LYS A N 1
ATOM 810 C CA . LYS A 1 99 ? -26.539 -3.223 42.583 1.00 84.00 99 LYS A CA 1
ATOM 811 C C . LYS A 1 99 ? -27.576 -2.359 43.300 1.00 84.00 99 LYS A C 1
ATOM 813 O O . LYS A 1 99 ? -27.539 -2.274 44.526 1.00 84.00 99 LYS A O 1
ATOM 818 N N . GLU A 1 100 ? -28.489 -1.739 42.560 1.00 83.62 100 GLU A N 1
ATOM 819 C CA . GLU A 1 100 ? -29.594 -0.959 43.122 1.00 83.62 100 GLU A CA 1
ATOM 820 C C . GLU A 1 100 ? -30.617 -1.858 43.819 1.00 83.62 100 GLU A C 1
ATOM 822 O O . GLU A 1 100 ? -30.900 -1.644 44.997 1.00 83.62 100 GLU A O 1
ATOM 827 N N . ALA A 1 101 ? -31.072 -2.926 43.157 1.00 81.81 101 ALA A N 1
ATOM 828 C CA . ALA A 1 101 ? -32.017 -3.880 43.737 1.00 81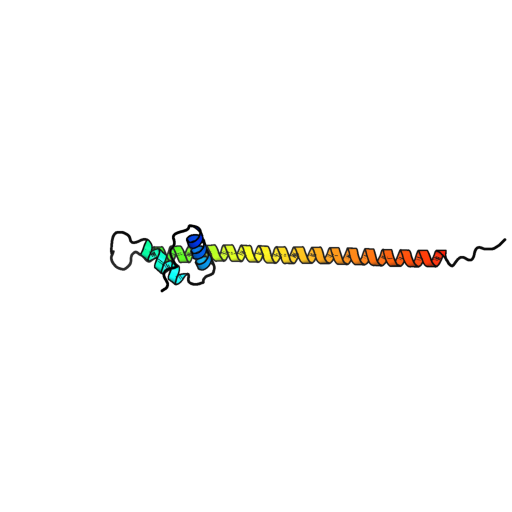.81 101 ALA A CA 1
ATOM 829 C C . ALA A 1 101 ? -31.474 -4.526 45.023 1.00 81.81 101 ALA A C 1
ATOM 831 O O . ALA A 1 101 ? -32.194 -4.649 46.013 1.00 81.81 101 ALA A O 1
ATOM 832 N N . THR A 1 102 ? -30.185 -4.883 45.038 1.00 80.19 102 THR A N 1
ATOM 833 C CA . THR A 1 102 ? -29.534 -5.441 46.232 1.00 80.19 102 THR A CA 1
ATOM 834 C C . THR A 1 102 ? -29.509 -4.429 47.379 1.00 80.19 102 THR A C 1
ATOM 836 O O . THR A 1 102 ? -29.863 -4.784 48.497 1.00 80.19 102 THR A O 1
ATOM 839 N N . LYS A 1 103 ? -29.170 -3.157 47.117 1.00 81.50 103 LYS A N 1
ATOM 840 C CA . LYS A 1 103 ? -29.163 -2.108 48.153 1.00 81.50 103 LYS A CA 1
ATOM 841 C C . LYS A 1 103 ? -30.549 -1.857 48.746 1.00 81.50 103 LYS A C 1
ATOM 843 O O . LYS A 1 103 ? -30.663 -1.747 49.962 1.00 81.50 103 LYS A O 1
ATOM 848 N N . THR A 1 104 ? -31.590 -1.787 47.916 1.00 77.12 104 THR A N 1
ATOM 849 C CA . THR A 1 104 ? -32.968 -1.575 48.386 1.00 77.12 104 THR A CA 1
ATOM 850 C C . THR A 1 104 ? -33.458 -2.747 49.232 1.00 77.12 104 THR A C 1
ATOM 852 O O . THR A 1 104 ? -34.088 -2.532 50.263 1.00 77.12 104 THR A O 1
ATOM 855 N N . ASN A 1 105 ? -33.126 -3.983 48.846 1.00 74.38 105 ASN A N 1
ATOM 856 C CA . ASN A 1 105 ? -33.533 -5.171 49.594 1.00 74.38 105 ASN A CA 1
ATOM 857 C C . ASN A 1 105 ? -32.788 -5.294 50.937 1.00 74.38 105 ASN A C 1
ATOM 859 O O . ASN A 1 105 ? -33.392 -5.652 51.943 1.00 74.38 105 ASN A O 1
ATOM 863 N N . SER A 1 106 ? -31.503 -4.914 50.985 1.00 69.88 106 SER A N 1
ATOM 864 C CA . SER A 1 106 ? -30.740 -4.824 52.239 1.00 69.88 106 SER A CA 1
ATOM 865 C C . SER A 1 106 ? -31.299 -3.761 53.191 1.00 69.88 106 SER A C 1
ATOM 867 O O . SER A 1 106 ? -31.416 -4.017 54.384 1.00 69.88 106 SER A O 1
ATOM 869 N N . GLN A 1 107 ? -31.712 -2.600 52.671 1.00 66.06 107 GLN A N 1
ATOM 870 C CA . GLN A 1 107 ? -32.330 -1.542 53.480 1.00 66.06 107 GLN A CA 1
ATOM 871 C C . GLN A 1 107 ? -33.739 -1.912 53.972 1.00 66.06 107 GLN A C 1
ATOM 873 O O . GLN A 1 107 ? -34.097 -1.572 55.095 1.00 66.06 107 GLN A O 1
ATOM 878 N N . ALA A 1 108 ? -34.525 -2.644 53.174 1.00 63.59 108 ALA A N 1
ATOM 879 C CA . ALA A 1 108 ? -35.855 -3.113 53.569 1.00 63.59 108 ALA A CA 1
ATOM 880 C C . ALA A 1 108 ? -35.805 -4.187 54.672 1.00 63.59 108 ALA A C 1
ATOM 882 O O . ALA A 1 108 ? -36.665 -4.195 55.549 1.00 63.59 108 ALA A O 1
ATOM 883 N N . SER A 1 109 ? -34.783 -5.054 54.678 1.00 58.31 109 SER A N 1
ATOM 884 C CA . SER A 1 109 ? -34.592 -6.058 55.737 1.00 58.31 109 SER A CA 1
ATOM 885 C C . SER A 1 109 ? -34.155 -5.483 57.091 1.00 58.31 109 SER A C 1
ATOM 887 O O . SER A 1 109 ? -34.275 -6.162 58.104 1.00 58.31 109 SER A O 1
ATOM 889 N N . GLU A 1 110 ? -33.664 -4.242 57.126 1.00 61.09 110 GLU A N 1
ATOM 890 C CA . GLU A 1 110 ? -33.227 -3.554 58.353 1.00 61.09 110 GLU A CA 1
ATOM 891 C C . GLU A 1 110 ? -34.347 -2.719 59.002 1.00 61.09 110 GLU A C 1
ATOM 893 O O . GLU A 1 110 ? -34.190 -2.233 60.120 1.00 61.09 110 GLU A O 1
ATOM 898 N N . GLN A 1 111 ? -35.483 -2.551 58.313 1.00 52.84 111 GLN A N 1
ATOM 899 C CA . GLN A 1 111 ? -36.571 -1.654 58.716 1.00 52.84 111 GLN A CA 1
ATOM 900 C C . GLN A 1 111 ? -37.820 -2.379 59.250 1.00 52.84 111 GLN A C 1
ATOM 902 O O . GLN A 1 111 ? -38.829 -1.723 59.496 1.00 52.84 111 GLN A O 1
ATOM 907 N N . ASP A 1 112 ? -37.754 -3.697 59.476 1.00 58.78 112 ASP A N 1
ATOM 908 C CA . ASP A 1 112 ? -38.759 -4.446 60.245 1.00 58.78 112 ASP A CA 1
ATOM 909 C C . ASP A 1 112 ? -38.309 -4.553 61.718 1.00 58.78 112 ASP A C 1
ATOM 911 O O . ASP A 1 112 ? -37.552 -5.465 62.071 1.00 58.78 112 ASP A O 1
ATOM 915 N N . PRO A 1 113 ? -38.694 -3.612 62.607 1.00 57.44 113 PRO A N 1
ATOM 916 C CA . PRO A 1 113 ? -38.563 -3.831 64.033 1.00 57.44 113 PRO A CA 1
ATOM 917 C C . PRO A 1 113 ? -39.559 -4.931 64.382 1.00 57.44 113 PRO A C 1
ATOM 919 O O . PRO A 1 113 ? -40.758 -4.674 64.482 1.00 57.44 113 PRO A O 1
ATOM 922 N N . GLY A 1 114 ? -39.050 -6.156 64.519 1.00 57.69 114 GLY A N 1
ATOM 923 C CA . GLY A 1 114 ? -39.852 -7.326 64.840 1.00 57.69 114 GLY A CA 1
ATOM 924 C C . GLY A 1 114 ? -40.921 -7.001 65.881 1.00 57.69 114 GLY A C 1
ATOM 925 O O . GLY A 1 114 ? -40.635 -6.397 66.918 1.00 57.69 114 GLY A O 1
ATOM 926 N N . ILE A 1 115 ? -42.162 -7.377 65.574 1.00 54.75 115 ILE A N 1
ATOM 927 C CA . ILE A 1 115 ? -43.278 -7.314 66.514 1.00 54.75 115 ILE A CA 1
ATOM 928 C C . ILE A 1 115 ? -42.863 -8.116 67.751 1.00 54.75 115 ILE A C 1
ATOM 930 O O . ILE A 1 115 ? -42.818 -9.345 67.724 1.00 54.75 115 ILE A O 1
ATOM 934 N N . GLY A 1 116 ? -42.504 -7.396 68.813 1.00 56.09 116 GLY A N 1
ATOM 935 C CA . GLY A 1 116 ? -42.248 -7.961 70.127 1.00 56.09 116 GLY A CA 1
ATOM 936 C C . GLY A 1 116 ? -43.551 -8.508 70.696 1.00 56.09 116 GLY A C 1
ATOM 937 O O . GLY A 1 116 ? -44.493 -7.747 70.921 1.00 56.09 116 GLY A O 1
ATOM 938 N N . PHE A 1 117 ? -43.587 -9.823 70.898 1.00 42.81 117 PHE A N 1
ATOM 939 C CA . PHE A 1 117 ? -44.453 -10.466 71.882 1.00 42.81 117 PHE A CA 1
ATOM 940 C C . PHE A 1 117 ? -43.680 -10.630 73.188 1.00 42.81 117 PHE A C 1
ATOM 942 O O . PHE A 1 117 ? -42.467 -10.937 73.111 1.00 42.81 117 PHE A O 1
#

pLDDT: mean 72.69, std 15.33, range [42.81, 94.69]